Protein AF-A0A8R1E9V9-F1 (afdb_monomer_lite)

Organism: Caenorhabditis japonica (NCBI:txid281687)

Structure (mmCIF, N/CA/C/O backbone):
data_AF-A0A8R1E9V9-F1
#
_entry.id   AF-A0A8R1E9V9-F1
#
loop_
_atom_site.group_PDB
_atom_site.id
_atom_site.type_symbol
_atom_site.label_atom_id
_atom_site.label_alt_id
_atom_site.label_comp_id
_atom_site.label_asym_id
_atom_site.label_entity_id
_atom_site.label_seq_id
_atom_site.pdbx_PDB_ins_code
_atom_site.Cartn_x
_atom_site.Cartn_y
_atom_site.Cartn_z
_atom_site.occupancy
_atom_site.B_iso_or_equiv
_atom_site.auth_seq_id
_atom_site.auth_comp_id
_atom_site.auth_asym_id
_atom_site.auth_atom_id
_atom_site.pdbx_PDB_model_num
ATOM 1 N N . MET A 1 1 ? -9.797 23.636 13.068 1.00 55.66 1 MET A N 1
ATOM 2 C CA . MET A 1 1 ? -10.751 23.722 11.939 1.00 55.66 1 MET A CA 1
ATOM 3 C C . MET A 1 1 ? -11.670 22.515 12.005 1.00 55.66 1 MET A C 1
ATOM 5 O O . MET A 1 1 ? -11.165 21.400 12.063 1.00 55.66 1 MET A O 1
ATOM 9 N N . ASP A 1 2 ? -12.973 22.753 12.047 1.00 68.38 2 ASP A N 1
ATOM 10 C CA . ASP A 1 2 ? -14.008 21.749 12.293 1.00 68.38 2 ASP A CA 1
ATOM 11 C C . ASP A 1 2 ? -14.172 20.734 11.135 1.00 68.38 2 ASP A C 1
ATOM 13 O O . ASP A 1 2 ? -13.885 21.052 9.975 1.00 68.38 2 ASP A O 1
ATOM 17 N N . ARG A 1 3 ? -14.584 19.495 11.451 1.00 63.41 3 ARG A N 1
ATOM 18 C CA . ARG A 1 3 ? -14.686 18.390 10.476 1.00 63.41 3 ARG A CA 1
ATOM 19 C C . ARG A 1 3 ? -15.716 18.699 9.391 1.00 63.41 3 ARG A C 1
ATOM 21 O O . ARG A 1 3 ? -15.452 18.428 8.221 1.00 63.41 3 ARG A O 1
ATOM 28 N N . PHE A 1 4 ? -16.835 19.313 9.766 1.00 69.06 4 PHE A N 1
ATOM 29 C CA . PHE A 1 4 ? -17.904 19.652 8.830 1.00 69.06 4 PHE A CA 1
ATOM 30 C C . PHE A 1 4 ? -17.451 20.721 7.831 1.00 69.06 4 PHE A C 1
ATOM 32 O O . PHE A 1 4 ? -17.731 20.616 6.640 1.00 69.06 4 PHE A O 1
ATOM 39 N N . VAL A 1 5 ? -16.633 21.677 8.279 1.00 71.88 5 VAL A N 1
ATOM 40 C CA . VAL A 1 5 ? -16.022 22.694 7.406 1.00 71.88 5 VAL A CA 1
ATOM 41 C C . VAL A 1 5 ? -15.046 22.061 6.407 1.00 71.88 5 VAL A C 1
ATOM 43 O O . VAL A 1 5 ? -14.960 22.488 5.258 1.00 71.88 5 VAL A O 1
ATOM 46 N N . TYR A 1 6 ? -14.313 21.019 6.809 1.00 67.50 6 TYR A N 1
ATOM 47 C CA . TYR A 1 6 ? -13.391 20.320 5.910 1.00 67.50 6 TYR A CA 1
ATOM 48 C C . TYR A 1 6 ? -14.120 19.464 4.864 1.00 67.50 6 TYR A C 1
ATOM 50 O O . TYR A 1 6 ? -13.763 19.505 3.687 1.00 67.50 6 TYR A O 1
ATOM 58 N N . GLU A 1 7 ? -15.169 18.743 5.269 1.00 73.00 7 GLU A N 1
ATOM 59 C CA . GLU A 1 7 ? -16.011 17.970 4.346 1.00 73.00 7 GLU A CA 1
ATOM 60 C C . GLU A 1 7 ? -16.705 18.885 3.325 1.00 73.00 7 GLU A C 1
ATOM 62 O O . GLU A 1 7 ? -16.709 18.581 2.131 1.00 73.00 7 GLU A O 1
ATOM 67 N N . GLN A 1 8 ? -17.184 20.056 3.756 1.00 75.44 8 GLN A N 1
ATOM 68 C CA . GLN A 1 8 ? -17.751 21.060 2.854 1.00 75.44 8 GLN A CA 1
ATOM 69 C C . GLN A 1 8 ? -16.729 21.593 1.843 1.00 75.44 8 GLN A C 1
ATOM 71 O O . GLN A 1 8 ? -17.055 21.735 0.667 1.00 75.44 8 GLN A O 1
ATOM 76 N N . MET A 1 9 ? -15.486 21.852 2.258 1.00 74.31 9 MET A N 1
ATOM 77 C CA . MET A 1 9 ? -14.429 22.298 1.341 1.00 74.31 9 MET A CA 1
ATOM 78 C C . MET A 1 9 ? -14.068 21.221 0.308 1.00 74.31 9 MET A C 1
ATOM 80 O O . MET A 1 9 ? -13.890 21.524 -0.873 1.00 74.31 9 MET A O 1
ATOM 84 N N . LEU A 1 10 ? -14.010 19.951 0.722 1.00 75.12 10 LEU A N 1
ATOM 85 C CA . LEU A 1 10 ? -13.763 18.837 -0.195 1.00 75.12 10 LEU A 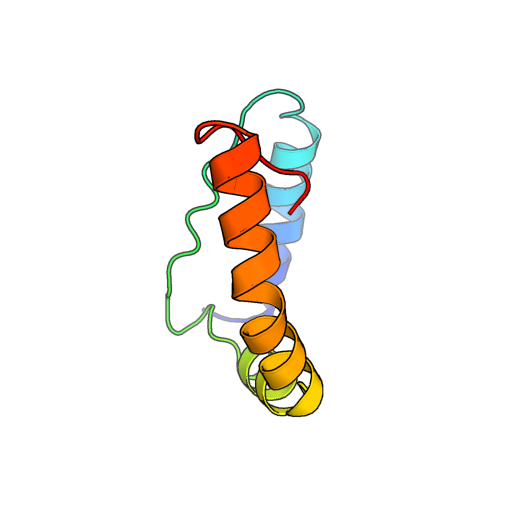CA 1
ATOM 86 C C . LEU A 1 10 ? -14.875 18.704 -1.238 1.00 75.12 10 LEU A C 1
ATOM 88 O O . LEU A 1 10 ? -14.58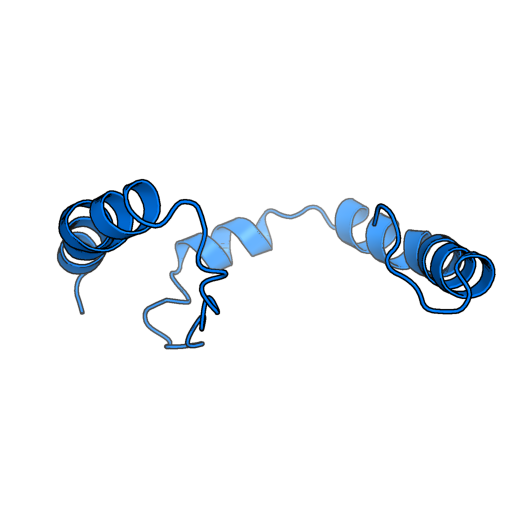6 18.580 -2.429 1.00 75.12 10 LEU A O 1
ATOM 92 N N . GLN A 1 11 ? -16.134 18.757 -0.802 1.00 77.75 11 GLN A N 1
ATOM 93 C CA . GLN A 1 11 ? -17.290 18.568 -1.678 1.00 77.75 11 GLN A CA 1
ATOM 94 C C . GLN A 1 11 ? -17.535 19.757 -2.608 1.00 77.75 11 GLN A C 1
ATOM 96 O O . GLN A 1 11 ? -17.831 19.551 -3.784 1.00 77.75 11 GLN A O 1
ATOM 101 N N . ASN A 1 12 ? -17.382 20.984 -2.108 1.00 77.88 12 ASN A N 1
ATOM 102 C CA . ASN A 1 12 ? -17.778 22.182 -2.848 1.00 77.88 12 ASN A CA 1
ATOM 103 C C . ASN A 1 12 ? -16.643 22.799 -3.667 1.00 77.88 12 ASN A C 1
ATOM 105 O O . ASN A 1 12 ? -16.917 23.501 -4.636 1.00 77.88 12 ASN A O 1
ATOM 109 N N . VAL A 1 13 ? -15.380 22.552 -3.302 1.00 73.56 13 VAL A N 1
ATOM 110 C CA . VAL A 1 13 ? -14.226 23.182 -3.964 1.00 73.56 13 VAL A CA 1
ATOM 111 C C . VAL A 1 13 ? -13.361 22.145 -4.667 1.00 73.56 13 VAL A C 1
ATOM 113 O O . VAL A 1 13 ? -13.132 22.251 -5.869 1.00 73.56 13 VAL A O 1
ATOM 116 N N . MET A 1 14 ? -12.902 21.111 -3.959 1.00 72.19 14 MET A N 1
ATOM 117 C CA . MET A 1 14 ? -11.935 20.170 -4.539 1.00 72.19 14 MET A CA 1
ATOM 118 C C . MET A 1 14 ? -12.567 19.208 -5.554 1.00 72.19 14 MET A C 1
ATOM 120 O O . MET A 1 14 ? -11.991 18.977 -6.614 1.00 72.19 14 MET A O 1
ATOM 124 N N . LEU A 1 15 ? -13.757 18.672 -5.271 1.00 77.75 15 LEU A N 1
ATOM 125 C CA . LEU A 1 15 ? -14.449 17.706 -6.136 1.00 77.75 15 LEU A CA 1
ATOM 126 C C . LEU A 1 15 ? -14.831 18.270 -7.520 1.00 77.75 15 LEU A C 1
ATOM 128 O O . LEU A 1 15 ? -14.561 17.600 -8.521 1.00 77.75 15 LEU A O 1
ATOM 132 N N . PRO A 1 16 ? -15.416 19.479 -7.630 1.00 79.12 16 PRO A N 1
ATOM 133 C CA . PRO A 1 16 ? -15.724 20.084 -8.925 1.00 79.12 16 PRO A CA 1
ATOM 134 C C . PRO A 1 16 ? -14.464 20.404 -9.737 1.00 79.12 16 PRO A C 1
ATOM 136 O O . PRO A 1 16 ? -14.417 20.129 -10.935 1.00 79.12 16 PRO A O 1
ATOM 139 N N . VAL A 1 17 ? -13.414 20.910 -9.079 1.00 68.25 17 VAL A N 1
ATOM 140 C CA . VAL A 1 17 ? -12.133 21.245 -9.723 1.00 68.25 17 VAL A CA 1
ATOM 141 C C . VAL A 1 17 ? -11.409 19.987 -10.210 1.00 68.25 17 VAL A C 1
ATOM 143 O O . VAL A 1 17 ? -10.924 19.962 -11.341 1.00 68.25 17 VAL A O 1
ATOM 146 N N . ALA A 1 18 ? -11.398 18.913 -9.417 1.00 66.94 18 ALA A N 1
ATOM 147 C CA . ALA A 1 18 ? -10.806 17.631 -9.799 1.00 66.94 18 ALA A CA 1
ATOM 148 C C . ALA A 1 18 ? -11.537 16.981 -10.986 1.00 66.94 18 ALA A C 1
ATOM 150 O O . ALA A 1 18 ? -10.897 16.432 -11.880 1.00 66.94 18 ALA A O 1
ATOM 151 N N . ARG A 1 19 ? -12.872 17.087 -11.036 1.00 68.88 19 ARG A N 1
ATOM 152 C CA . ARG A 1 19 ? -13.688 16.591 -12.159 1.00 68.88 19 ARG A CA 1
ATOM 153 C C . ARG A 1 19 ? -13.473 17.389 -13.447 1.00 68.88 19 ARG A C 1
ATOM 155 O O . ARG A 1 19 ? -13.478 16.799 -14.524 1.00 68.88 19 ARG A O 1
ATOM 162 N N . ALA A 1 20 ? -13.266 18.702 -13.348 1.00 71.12 20 ALA A N 1
ATOM 163 C CA . ALA A 1 20 ? -12.981 19.561 -14.500 1.00 71.12 20 ALA A CA 1
ATOM 164 C C . ALA A 1 20 ? -11.541 19.395 -15.029 1.00 71.12 20 ALA A C 1
ATOM 166 O O . ALA A 1 20 ? -11.282 19.583 -16.216 1.00 71.12 20 ALA A O 1
ATOM 167 N N . SER A 1 21 ? -10.604 19.001 -14.165 1.00 63.09 21 SER A N 1
ATOM 168 C CA . SER A 1 21 ? -9.168 18.942 -14.460 1.00 63.09 21 SER A CA 1
ATOM 169 C C . SER A 1 21 ? -8.717 17.539 -14.883 1.00 63.09 21 SER A C 1
ATOM 171 O O . SER A 1 21 ? -7.843 16.940 -14.266 1.00 63.09 21 SER A O 1
ATOM 173 N N . THR A 1 22 ? -9.274 16.999 -15.967 1.00 57.34 22 THR A N 1
ATOM 174 C CA . THR A 1 22 ? -8.979 15.636 -16.469 1.00 57.34 22 THR A CA 1
ATOM 175 C C . THR A 1 22 ? -7.555 15.427 -17.019 1.00 57.34 22 THR A C 1
ATOM 177 O O . THR A 1 22 ? -7.223 14.317 -17.430 1.00 57.34 22 THR A O 1
ATOM 180 N N . ARG A 1 23 ? -6.686 16.454 -17.037 1.00 57.03 23 ARG A N 1
ATOM 181 C CA . ARG A 1 23 ? -5.320 16.372 -17.607 1.00 57.03 23 ARG A CA 1
ATOM 182 C C . ARG A 1 23 ? -4.189 17.010 -16.791 1.00 57.03 23 ARG A C 1
ATOM 184 O O . ARG A 1 23 ? -3.045 16.957 -17.234 1.00 57.03 23 ARG A O 1
ATOM 191 N N . LEU A 1 24 ? -4.453 17.591 -15.622 1.00 56.38 24 LEU A N 1
ATOM 192 C CA . LEU A 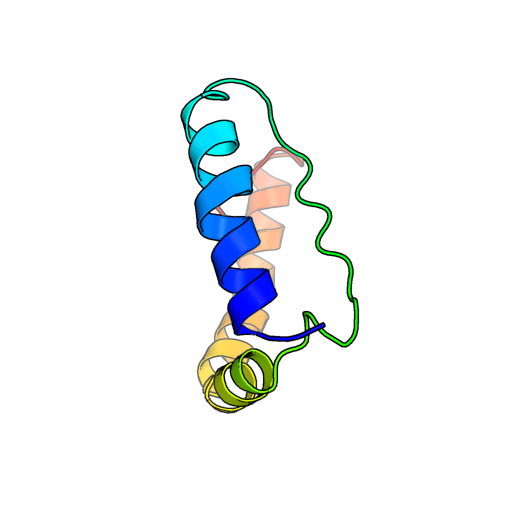1 24 ? -3.393 18.170 -14.790 1.00 56.38 24 LEU A CA 1
ATOM 193 C C . LEU A 1 24 ? -3.077 17.226 -13.633 1.00 56.38 24 LEU A C 1
ATOM 195 O O . LEU A 1 24 ? -3.915 16.964 -12.774 1.00 56.38 24 LEU A O 1
ATOM 199 N N . ARG A 1 25 ? -1.848 16.701 -13.638 1.00 54.72 25 ARG A N 1
ATOM 200 C CA . ARG A 1 25 ? -1.272 15.901 -12.555 1.00 54.72 25 ARG A CA 1
ATOM 201 C C . ARG A 1 25 ? -1.157 16.801 -11.325 1.00 54.72 25 ARG A C 1
ATOM 203 O O . ARG A 1 25 ? -0.178 17.524 -11.181 1.00 54.72 25 ARG A O 1
ATOM 210 N N . TYR A 1 26 ? -2.188 16.811 -10.488 1.00 54.50 26 TYR A N 1
ATOM 211 C CA . TYR A 1 26 ? -2.181 17.571 -9.244 1.00 54.50 26 TYR A CA 1
ATOM 212 C C . TYR A 1 26 ? -1.119 16.967 -8.314 1.00 5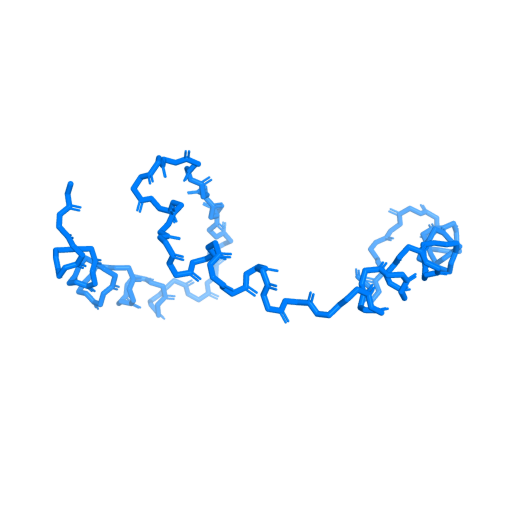4.50 26 TYR A C 1
ATOM 214 O O . TYR A 1 26 ? -1.224 15.781 -7.985 1.00 54.50 26 TYR A O 1
ATOM 222 N N . PRO A 1 27 ? -0.103 17.729 -7.870 1.00 55.25 27 PRO A N 1
ATOM 223 C CA . PRO A 1 27 ? 0.684 17.323 -6.724 1.00 55.25 27 PRO A CA 1
ATOM 224 C C . PRO A 1 27 ? -0.261 17.406 -5.530 1.00 55.25 27 PRO A C 1
ATOM 226 O O . PRO A 1 27 ? -0.607 18.489 -5.059 1.00 55.25 27 PRO A O 1
ATOM 229 N N . PHE A 1 28 ? -0.756 16.257 -5.086 1.00 57.81 28 PHE A N 1
ATOM 230 C CA . PHE A 1 28 ? -1.460 16.175 -3.821 1.00 57.81 28 PHE A CA 1
ATOM 231 C C . PHE A 1 28 ? -0.425 16.397 -2.715 1.00 57.81 28 PHE A C 1
ATOM 233 O O . PHE A 1 28 ? 0.257 15.470 -2.284 1.00 57.81 28 PHE A O 1
ATOM 240 N N . HIS A 1 29 ? -0.251 17.655 -2.313 1.00 57.31 29 HIS A N 1
ATOM 241 C CA . HIS A 1 29 ? 0.460 17.994 -1.091 1.00 57.31 29 HIS A CA 1
ATOM 242 C C . HIS A 1 29 ? -0.455 17.641 0.076 1.00 57.31 29 HIS A C 1
ATOM 244 O O . HIS A 1 29 ? -1.358 18.389 0.444 1.00 57.31 29 HIS A O 1
ATOM 250 N N . GLN A 1 30 ? -0.266 16.432 0.603 1.00 59.38 30 GLN A N 1
ATOM 251 C CA . GLN A 1 30 ? -0.838 16.064 1.884 1.00 59.38 30 GLN A CA 1
ATOM 252 C C . GLN A 1 30 ? 0.013 16.733 2.960 1.00 59.38 30 GLN A C 1
ATOM 254 O O . GLN A 1 30 ? 1.034 16.192 3.384 1.00 59.38 30 GLN A O 1
ATOM 259 N N . ASP A 1 31 ? -0.391 17.931 3.367 1.00 55.78 31 ASP A N 1
ATOM 260 C CA . ASP A 1 31 ? 0.187 18.578 4.532 1.00 55.78 31 ASP A CA 1
ATOM 261 C C . ASP A 1 31 ? -0.035 17.632 5.723 1.00 55.78 31 ASP A C 1
ATOM 263 O O . ASP A 1 31 ? -1.153 17.182 5.988 1.00 55.78 31 ASP A O 1
ATOM 267 N N . ASN A 1 32 ? 1.029 17.261 6.439 1.00 59.56 32 ASN A N 1
ATOM 268 C CA . ASN A 1 32 ? 0.920 16.469 7.670 1.00 59.56 32 ASN A CA 1
ATOM 269 C C . ASN A 1 32 ? 0.423 17.359 8.827 1.00 59.56 32 ASN A C 1
ATOM 271 O O . ASN A 1 32 ? 0.986 17.363 9.922 1.00 59.56 32 ASN A O 1
ATOM 275 N N . ASP A 1 33 ? -0.591 18.179 8.547 1.00 61.06 33 ASP A N 1
ATOM 276 C CA . ASP A 1 33 ? -1.233 19.059 9.503 1.00 61.06 33 ASP A CA 1
ATOM 277 C C . ASP A 1 33 ? -1.923 18.177 10.561 1.00 61.06 33 ASP A C 1
ATOM 279 O O . ASP A 1 33 ? -2.668 17.257 10.197 1.00 61.06 33 ASP A O 1
ATOM 283 N N . PRO A 1 34 ? -1.718 18.417 11.869 1.00 56.59 34 PRO A N 1
ATOM 284 C CA . PRO A 1 34 ? -2.304 17.604 12.939 1.00 56.59 34 PRO A CA 1
ATOM 285 C C . PRO A 1 34 ? -3.830 17.461 12.847 1.00 56.59 34 PRO A C 1
ATOM 287 O O . PRO A 1 34 ? -4.400 16.503 13.372 1.00 56.59 34 PRO A O 1
ATOM 290 N N . LYS A 1 35 ? -4.504 18.392 12.159 1.00 58.91 3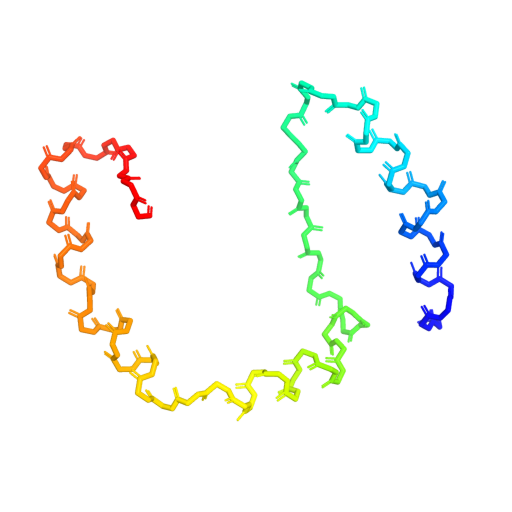5 LYS A N 1
ATOM 291 C CA . LYS A 1 35 ? -5.935 18.325 11.848 1.00 58.91 35 LYS A CA 1
ATOM 292 C C . LYS A 1 35 ? -6.273 17.221 10.832 1.00 58.91 35 LYS A C 1
ATOM 294 O O . LYS A 1 35 ? -7.344 16.620 10.926 1.00 58.91 35 LYS A O 1
ATOM 299 N N . GLN A 1 36 ? -5.401 16.968 9.854 1.00 54.81 36 GLN A N 1
ATOM 300 C CA . GLN A 1 36 ? -5.563 15.921 8.837 1.00 54.81 36 GLN A CA 1
ATOM 301 C C . GLN A 1 36 ? -5.130 14.541 9.340 1.00 54.81 36 GLN A C 1
ATOM 303 O O . GLN A 1 36 ? -5.623 13.535 8.831 1.00 54.81 36 GLN A O 1
ATOM 308 N N . THR A 1 37 ? -4.330 14.460 10.409 1.00 56.84 37 THR A N 1
ATOM 309 C CA . THR A 1 37 ? -4.108 13.227 11.186 1.00 56.84 37 THR A CA 1
ATOM 310 C C . THR A 1 37 ? -5.329 12.904 12.063 1.00 56.84 37 THR A C 1
ATOM 312 O O . THR A 1 37 ? -5.246 12.791 13.289 1.00 56.84 37 THR A O 1
ATOM 315 N N . SER A 1 38 ? -6.503 12.803 11.438 1.00 65.00 38 SER A N 1
ATOM 316 C CA . SER A 1 38 ? -7.766 12.567 12.133 1.00 65.00 38 SER A CA 1
ATOM 317 C C . SER A 1 38 ? -7.689 11.295 12.984 1.00 65.00 38 SER A C 1
ATOM 319 O O . SER A 1 38 ? -7.077 10.299 12.588 1.00 65.00 38 SER A O 1
ATOM 321 N N . ASN A 1 39 ? -8.345 11.296 14.149 1.00 69.81 39 ASN A N 1
ATOM 322 C CA . ASN A 1 39 ? -8.466 10.101 14.996 1.00 69.81 39 ASN A CA 1
ATOM 323 C C . ASN A 1 39 ? -8.954 8.880 14.202 1.00 69.81 39 ASN A C 1
ATOM 325 O O . ASN A 1 39 ? -8.564 7.761 14.504 1.00 69.81 39 ASN A O 1
ATOM 329 N N . HIS A 1 40 ? -9.724 9.107 13.137 1.00 71.88 40 HIS A N 1
ATOM 330 C CA . HIS A 1 40 ? -10.167 8.072 12.218 1.00 71.88 40 HIS A CA 1
ATOM 331 C C . HIS A 1 40 ? -9.010 7.355 11.503 1.00 71.88 40 HIS A C 1
ATOM 333 O O . HIS A 1 40 ? -9.001 6.130 11.470 1.00 71.88 40 HIS A O 1
ATOM 339 N N . ILE A 1 41 ? -8.003 8.083 11.005 1.00 79.50 41 ILE A N 1
ATOM 340 C CA . ILE A 1 41 ? -6.809 7.478 10.388 1.00 79.50 41 ILE A CA 1
ATOM 341 C C . ILE A 1 41 ? -6.017 6.685 11.430 1.00 79.50 41 ILE A C 1
ATOM 343 O O . ILE A 1 41 ? -5.545 5.591 11.137 1.00 79.50 41 ILE A O 1
ATOM 347 N N . LYS A 1 42 ? -5.919 7.187 12.669 1.00 81.06 42 LYS A N 1
ATOM 348 C CA . LYS A 1 42 ? -5.254 6.461 13.765 1.00 81.06 42 LYS A CA 1
ATOM 349 C C . LYS A 1 42 ? -5.986 5.162 14.110 1.00 81.06 42 LYS A C 1
ATOM 351 O O . LYS A 1 42 ? -5.344 4.129 14.271 1.00 81.06 42 LYS A O 1
ATOM 356 N N . THR A 1 43 ? -7.317 5.197 14.179 1.00 84.25 43 THR A N 1
ATOM 357 C CA . THR A 1 43 ? -8.143 4.005 14.404 1.00 84.25 43 THR A CA 1
ATOM 358 C C . THR A 1 43 ? -8.022 3.015 13.248 1.00 84.25 43 THR A C 1
ATOM 360 O O . THR A 1 43 ? -7.815 1.833 13.496 1.00 84.25 43 THR A O 1
ATOM 363 N N . ALA A 1 44 ? -8.090 3.483 12.000 1.00 84.31 44 ALA A N 1
ATOM 364 C CA . ALA A 1 44 ? -7.939 2.633 10.823 1.00 84.31 44 ALA A CA 1
ATOM 365 C C . ALA A 1 44 ? -6.548 1.982 10.768 1.00 84.31 44 ALA A C 1
ATOM 367 O O . ALA A 1 44 ? -6.438 0.788 10.508 1.00 84.31 44 ALA A O 1
ATOM 368 N N . TRP A 1 45 ? -5.491 2.735 11.089 1.00 86.25 45 TRP A N 1
ATOM 369 C CA . TRP A 1 45 ? -4.128 2.207 11.160 1.00 86.25 45 TRP A CA 1
ATOM 370 C C . TRP A 1 45 ? -3.975 1.141 12.249 1.00 86.25 45 TRP A C 1
ATOM 372 O O . TRP A 1 45 ? -3.375 0.098 12.007 1.00 86.25 45 TRP A O 1
ATOM 382 N N . ALA A 1 46 ? -4.570 1.354 13.427 1.00 87.62 46 ALA A N 1
ATOM 383 C CA . ALA A 1 46 ? -4.557 0.377 14.517 1.00 87.62 46 ALA A CA 1
ATOM 384 C C . ALA A 1 46 ? -5.326 -0.919 14.189 1.00 87.62 46 ALA A C 1
ATOM 386 O O . ALA A 1 46 ? -5.072 -1.951 14.804 1.00 87.62 46 ALA A O 1
ATOM 387 N N . GLN A 1 47 ? -6.255 -0.877 13.230 1.00 92.75 47 GLN A N 1
ATOM 388 C CA . GLN A 1 47 ? -7.006 -2.045 12.763 1.00 92.75 47 GLN A CA 1
ATOM 389 C C . GLN A 1 47 ? -6.274 -2.848 11.682 1.00 92.75 47 GLN A C 1
ATOM 391 O O . GLN A 1 47 ? -6.719 -3.950 11.359 1.00 92.75 47 GLN A O 1
ATOM 396 N N . VAL A 1 48 ? -5.169 -2.339 11.120 1.00 92.56 48 VAL A N 1
ATOM 397 C CA . VAL A 1 48 ? -4.390 -3.079 10.121 1.00 92.56 48 VAL A CA 1
ATOM 398 C C . VAL A 1 48 ? -3.769 -4.312 10.788 1.00 92.56 48 VAL A C 1
ATOM 400 O O . VAL A 1 48 ? -2.970 -4.171 11.717 1.00 92.56 48 VAL A O 1
ATOM 403 N N . PRO A 1 49 ? -4.091 -5.534 10.328 1.00 94.75 49 PRO A N 1
ATOM 404 C CA . PRO A 1 49 ? -3.541 -6.739 10.929 1.00 94.75 49 PRO A CA 1
ATOM 405 C C . PRO A 1 49 ? -2.028 -6.837 10.724 1.00 94.75 49 PRO A C 1
ATOM 407 O O . PRO A 1 49 ? -1.522 -6.564 9.634 1.00 94.75 49 PRO A O 1
ATOM 410 N N . LEU A 1 50 ? -1.311 -7.342 11.732 1.00 92.81 50 LEU A N 1
ATOM 411 C CA . LEU A 1 50 ? 0.147 -7.500 11.674 1.00 92.81 50 LEU A CA 1
ATOM 412 C C . LEU A 1 50 ? 0.609 -8.325 10.461 1.00 92.81 50 LEU A C 1
ATOM 414 O O . LEU A 1 50 ? 1.651 -8.025 9.879 1.00 92.81 50 LEU A O 1
ATOM 418 N N . TYR A 1 51 ? -0.187 -9.314 10.033 1.00 95.00 51 TYR A N 1
ATOM 419 C CA . TYR A 1 51 ? 0.164 -10.152 8.886 1.00 95.00 51 TYR A CA 1
ATOM 420 C C . TYR A 1 51 ? 0.299 -9.346 7.579 1.00 95.00 51 TYR A C 1
ATOM 422 O O . TYR A 1 51 ? 1.116 -9.692 6.726 1.00 95.00 51 TYR A O 1
ATOM 430 N N . VAL A 1 52 ? -0.460 -8.252 7.425 1.00 95.00 52 VAL A N 1
ATOM 431 C CA . VAL A 1 52 ? -0.386 -7.364 6.252 1.00 95.00 52 VAL A CA 1
ATOM 432 C C . VAL A 1 52 ? 0.969 -6.662 6.216 1.00 95.00 52 VAL A C 1
ATOM 434 O O . VAL A 1 52 ? 1.611 -6.623 5.167 1.00 95.00 52 VAL A O 1
ATOM 437 N N . LEU A 1 53 ? 1.450 -6.176 7.367 1.00 93.00 53 LEU A N 1
ATOM 438 C CA . LEU A 1 53 ? 2.783 -5.579 7.470 1.00 93.00 53 LEU A CA 1
ATOM 439 C C . LEU A 1 53 ? 3.877 -6.612 7.195 1.00 93.00 53 LEU A C 1
ATOM 441 O O . LEU A 1 53 ? 4.805 -6.331 6.437 1.00 93.00 53 LEU A O 1
ATOM 445 N N . THR A 1 54 ? 3.763 -7.820 7.755 1.00 92.31 54 THR A N 1
ATOM 446 C CA . THR A 1 54 ? 4.756 -8.875 7.499 1.00 92.31 54 THR A CA 1
ATOM 447 C C . THR A 1 54 ? 4.781 -9.285 6.031 1.00 92.31 54 THR A C 1
ATOM 449 O O . THR A 1 54 ? 5.862 -9.444 5.471 1.00 92.31 54 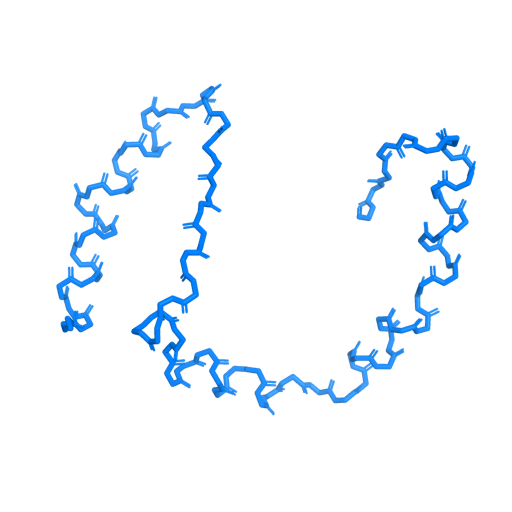THR A O 1
ATOM 452 N N . TYR A 1 55 ? 3.619 -9.375 5.377 1.00 95.50 55 TYR A N 1
ATOM 453 C CA . TYR A 1 55 ? 3.527 -9.686 3.953 1.00 95.50 55 TYR A CA 1
ATOM 454 C C . TYR A 1 55 ? 4.147 -8.577 3.097 1.00 95.50 55 TYR A C 1
ATOM 456 O O . TYR A 1 55 ? 4.887 -8.857 2.153 1.00 95.50 55 TYR A O 1
ATOM 464 N N . LEU A 1 56 ? 3.910 -7.312 3.457 1.00 94.94 56 LEU A N 1
ATOM 465 C CA . LEU A 1 56 ? 4.508 -6.167 2.778 1.00 94.94 56 LEU A CA 1
ATOM 466 C C . LEU A 1 56 ? 6.038 -6.209 2.864 1.00 94.94 56 LEU A C 1
ATOM 468 O O . LEU A 1 56 ? 6.703 -6.091 1.836 1.00 94.94 56 LEU A O 1
ATOM 472 N N . ILE A 1 57 ? 6.595 -6.449 4.054 1.00 94.44 57 ILE A N 1
ATOM 473 C CA . ILE A 1 57 ? 8.047 -6.572 4.255 1.00 94.44 57 ILE A CA 1
ATOM 474 C C . ILE A 1 57 ? 8.602 -7.749 3.445 1.00 94.44 57 ILE A C 1
ATOM 476 O O . ILE A 1 57 ? 9.562 -7.587 2.694 1.00 94.44 57 ILE A O 1
ATOM 480 N N . GLN A 1 58 ? 7.963 -8.917 3.526 1.00 93.69 58 GLN A N 1
ATOM 481 C CA . GLN A 1 58 ? 8.372 -10.112 2.782 1.00 93.69 58 GLN A CA 1
ATOM 482 C C . GLN A 1 58 ? 8.249 -9.944 1.260 1.00 93.69 58 GLN A C 1
ATOM 484 O O . GLN A 1 58 ? 8.933 -10.632 0.506 1.00 93.69 58 GLN A O 1
ATOM 489 N N . SER A 1 59 ? 7.404 -9.027 0.781 1.00 95.62 59 SER A N 1
ATOM 490 C CA . SER A 1 59 ? 7.272 -8.728 -0.647 1.00 95.62 59 SER A CA 1
ATOM 491 C C . SER A 1 59 ? 8.399 -7.848 -1.203 1.00 95.62 59 SER A C 1
ATOM 493 O O . SER A 1 59 ? 8.605 -7.849 -2.418 1.00 95.62 59 SER A O 1
ATOM 495 N N . MET A 1 60 ? 9.152 -7.136 -0.350 1.00 95.88 60 MET A N 1
ATOM 496 C CA . MET A 1 60 ? 10.174 -6.172 -0.783 1.00 95.88 60 MET A CA 1
ATOM 497 C C . MET A 1 60 ? 11.222 -6.758 -1.733 1.00 95.88 60 MET A C 1
ATOM 499 O O . MET A 1 60 ? 11.439 -6.143 -2.776 1.00 95.88 60 MET A O 1
ATOM 503 N N . PRO A 1 61 ? 11.811 -7.946 -1.483 1.00 96.75 61 PRO A N 1
ATOM 504 C CA . PRO A 1 61 ? 12.794 -8.518 -2.402 1.00 96.75 61 PRO A CA 1
ATOM 505 C C . PRO A 1 61 ? 12.262 -8.669 -3.832 1.00 96.75 61 PRO A C 1
ATOM 507 O O . PRO A 1 61 ? 12.975 -8.378 -4.786 1.00 96.75 61 PRO A O 1
ATOM 510 N N . ARG A 1 62 ? 10.983 -9.041 -3.996 1.00 96.00 62 ARG A N 1
ATOM 511 C CA . ARG A 1 62 ? 10.349 -9.186 -5.319 1.00 96.00 62 ARG A CA 1
ATOM 512 C C . ARG A 1 62 ? 10.125 -7.842 -6.010 1.00 96.00 62 ARG A C 1
ATOM 514 O O . ARG A 1 62 ? 10.325 -7.747 -7.215 1.00 96.00 62 ARG A O 1
ATOM 521 N N . ARG A 1 63 ? 9.738 -6.801 -5.264 1.00 96.06 63 ARG A N 1
ATOM 522 C CA . ARG A 1 63 ? 9.568 -5.440 -5.810 1.00 96.06 63 ARG A CA 1
ATOM 523 C C . ARG A 1 63 ? 10.915 -4.846 -6.219 1.00 96.06 63 ARG A C 1
ATOM 525 O O . ARG A 1 63 ? 11.028 -4.287 -7.301 1.00 96.06 63 ARG A O 1
ATOM 532 N N . CYS A 1 64 ? 11.948 -5.036 -5.398 1.00 94.06 64 CYS A N 1
ATOM 533 C CA . CYS A 1 64 ? 13.313 -4.643 -5.737 1.00 94.06 64 CYS A CA 1
ATOM 534 C C . CYS A 1 64 ? 13.815 -5.381 -6.983 1.00 94.06 64 CYS A C 1
ATOM 536 O O . CYS A 1 64 ? 14.372 -4.741 -7.869 1.00 94.06 64 CYS A O 1
ATOM 538 N N . GLN A 1 65 ? 13.565 -6.690 -7.092 1.00 93.56 65 GLN A N 1
ATOM 539 C CA . GLN A 1 65 ? 13.930 -7.452 -8.285 1.00 93.56 65 GLN A CA 1
ATOM 540 C C . GLN A 1 65 ? 13.211 -6.930 -9.534 1.00 93.56 65 GLN A C 1
ATOM 542 O O . GLN A 1 65 ? 13.856 -6.715 -10.550 1.00 93.56 65 GLN A O 1
ATOM 547 N N . ALA A 1 66 ? 11.916 -6.617 -9.439 1.00 94.81 66 ALA A N 1
ATOM 548 C CA . ALA A 1 66 ? 11.169 -6.034 -10.551 1.00 94.81 66 ALA A CA 1
ATOM 549 C C . ALA A 1 66 ? 11.761 -4.691 -11.022 1.00 94.81 66 ALA A C 1
ATOM 551 O O . ALA A 1 66 ? 11.787 -4.428 -12.221 1.00 94.81 66 ALA A O 1
ATOM 552 N N . VAL A 1 67 ? 12.277 -3.866 -10.102 1.00 95.44 67 VAL A N 1
ATOM 553 C CA . VAL A 1 67 ? 12.971 -2.607 -10.438 1.00 95.44 67 VAL A CA 1
ATOM 554 C C . VAL A 1 67 ? 14.333 -2.867 -11.095 1.00 95.44 67 VAL A C 1
ATOM 556 O O . VAL A 1 67 ? 14.745 -2.128 -11.988 1.00 95.44 67 VAL A O 1
ATOM 559 N N . ILE A 1 68 ? 15.048 -3.915 -10.677 1.00 95.38 68 ILE A N 1
ATOM 560 C CA . ILE A 1 68 ? 16.313 -4.325 -11.307 1.00 95.38 68 ILE A CA 1
ATOM 561 C C . ILE A 1 68 ? 16.051 -4.810 -12.736 1.00 95.38 68 ILE A C 1
ATOM 563 O O . ILE A 1 68 ? 16.707 -4.350 -13.673 1.00 95.38 68 ILE A O 1
ATOM 567 N N . ASP A 1 69 ? 15.058 -5.679 -12.913 1.00 95.38 69 ASP A N 1
ATOM 568 C CA . ASP A 1 69 ? 14.671 -6.239 -14.208 1.00 95.38 69 ASP A CA 1
ATOM 569 C C . ASP A 1 69 ? 14.153 -5.141 -15.152 1.00 95.38 69 ASP A C 1
ATOM 571 O O . ASP A 1 69 ? 14.457 -5.143 -16.348 1.00 95.38 69 ASP A O 1
ATOM 575 N N . SER A 1 70 ? 13.449 -4.141 -14.606 1.00 95.25 70 SER A N 1
ATOM 576 C CA . SER A 1 70 ? 13.015 -2.949 -15.337 1.00 95.25 70 SER A CA 1
ATOM 577 C C . SER A 1 70 ? 14.130 -1.924 -15.558 1.00 95.25 70 SER A C 1
ATOM 579 O O . SER A 1 70 ? 13.858 -0.866 -16.115 1.00 95.25 70 SER A O 1
ATOM 581 N N . ARG A 1 71 ? 15.378 -2.177 -15.141 1.00 93.62 71 ARG A N 1
ATOM 582 C CA . ARG A 1 71 ? 16.507 -1.228 -15.245 1.00 93.62 71 ARG A CA 1
ATOM 583 C C . ARG A 1 71 ? 16.210 0.142 -14.619 1.00 93.62 71 ARG A C 1
ATOM 585 O O . ARG A 1 71 ? 16.672 1.169 -15.112 1.00 93.62 71 ARG A O 1
ATOM 592 N N . GLY A 1 72 ? 15.429 0.160 -13.543 1.00 88.88 72 GLY A N 1
ATOM 593 C CA . GLY A 1 72 ? 15.032 1.378 -12.841 1.00 88.88 72 GLY A CA 1
ATOM 594 C C . GLY A 1 72 ? 13.796 2.082 -13.409 1.00 88.88 72 GLY A C 1
ATOM 595 O O . GLY A 1 72 ? 13.425 3.135 -12.892 1.00 88.88 72 GLY A O 1
ATOM 596 N N . PHE A 1 73 ? 13.137 1.536 -14.438 1.00 90.06 73 PHE A N 1
ATOM 597 C CA . PHE A 1 73 ? 11.845 2.046 -14.913 1.00 90.06 73 PHE A CA 1
ATOM 598 C C . PHE A 1 73 ? 10.689 1.618 -13.991 1.00 90.06 73 PHE A C 1
ATOM 600 O O . PHE A 1 73 ? 10.825 0.713 -13.165 1.00 90.06 73 PHE A O 1
ATOM 607 N N . GLY A 1 74 ? 9.535 2.281 -14.125 1.00 91.31 74 GLY A N 1
ATOM 608 C CA . GLY A 1 74 ? 8.349 1.991 -13.314 1.00 91.31 74 GLY A CA 1
ATOM 609 C C . GLY A 1 74 ? 7.906 0.528 -13.411 1.00 91.31 74 GLY A C 1
ATOM 610 O O . GLY A 1 74 ? 7.932 -0.065 -14.488 1.00 91.31 74 GLY A O 1
ATOM 611 N N . THR A 1 75 ? 7.498 -0.036 -12.276 1.00 93.62 75 THR A N 1
ATOM 612 C CA . THR A 1 75 ? 6.959 -1.398 -12.166 1.00 93.62 75 THR A CA 1
ATOM 613 C C . THR A 1 75 ? 5.445 -1.364 -11.963 1.00 93.62 75 THR A C 1
ATOM 615 O O . THR A 1 75 ? 4.893 -0.311 -11.664 1.00 93.62 75 THR A O 1
ATOM 618 N N . GLU A 1 76 ? 4.768 -2.509 -12.072 1.00 90.56 76 GLU A N 1
ATOM 619 C CA . GLU A 1 76 ? 3.329 -2.624 -11.759 1.00 90.56 76 GLU A CA 1
ATOM 620 C C . GLU A 1 76 ? 3.009 -2.459 -10.260 1.00 90.56 76 GLU A C 1
ATOM 622 O O . GLU A 1 76 ? 1.845 -2.319 -9.884 1.00 90.56 76 GLU A O 1
ATOM 627 N N . TYR A 1 77 ? 4.040 -2.490 -9.411 1.00 83.31 77 TYR A N 1
ATOM 628 C CA . TYR A 1 77 ? 3.946 -2.255 -7.973 1.00 83.31 77 TYR A CA 1
ATOM 629 C C . TYR A 1 77 ? 4.000 -0.785 -7.567 1.00 83.31 77 TYR A C 1
ATOM 631 O O . TYR A 1 77 ? 4.678 0.004 -8.257 1.00 83.31 77 TYR A O 1
#

Secondary structure (DSSP, 8-state):
--HHHHHHHIIIIIHHHHHH-TT----------TTTS-HHHHHHHHTS-HHHHHHHHHHHHHHHHHHHHTTTS----

Radius of gyration: 18.22 Å; chains: 1; bounding box: 34×34×33 Å

pLDDT: mean 78.12, std 14.89, range [54.5, 96.75]

Foldseek 3Di:
DDPVVVVCCCVPPVVVVVVVCPDDPDPPPPDVPVVSVDVVVVVVVVPPDPVVVVVVVVCVVVVVVQCVVVVNDDDPD

InterPro domains:
  IPR036397 Ribonuclease H superfamily [G3DSA:3.30.420.10] (35-74)

Sequence (77 aa):
MDRFVYEQMLQNVMLPVARASTRLRYPFHQDNDPKQTSNHIKTAWAQVPLYVLTYLIQSMPRRCQAVIDSRGFGTEY